Protein AF-A0A972C7S6-F1 (afdb_monomer_lite)

Radius of gyration: 16.65 Å; chains: 1; bounding box: 56×21×36 Å

Sequence (96 aa):
MLRVQRYVNDIRKIIEKTEIYCREMGIIGKYLKINIGANIRNYLDMIYDRRGFTREELVIIVREFSEYLDDSLIQEYSHNLDSITDVEESEYKEDS

Foldseek 3Di:
DVLLVVLLVVLVVLLVVLVVVCVVVVNDDPRSLQSSQVSNLVSLVVCVVVVNDDLVSSVVSCVVCVVSYDVVSVVVSVVVVVVVVVVVVPPPDDDD

Structure (mmCIF, N/CA/C/O backbone):
data_AF-A0A972C7S6-F1
#
_entry.id   AF-A0A972C7S6-F1
#
loop_
_atom_site.group_PDB
_atom_site.id
_atom_site.type_symbol
_atom_site.label_atom_id
_atom_site.label_alt_id
_atom_site.label_comp_id
_atom_site.label_asym_id
_atom_site.label_entity_id
_atom_site.label_seq_id
_atom_site.pdbx_PDB_ins_code
_atom_site.Cartn_x
_atom_site.Cartn_y
_atom_site.Cartn_z
_atom_site.occupancy
_atom_site.B_iso_or_equiv
_atom_site.auth_seq_id
_atom_site.auth_comp_id
_atom_site.auth_asym_id
_atom_site.auth_atom_id
_atom_site.pdbx_PDB_model_num
ATOM 1 N N . MET A 1 1 ? -2.667 -2.652 19.297 1.00 63.72 1 MET A N 1
ATOM 2 C CA . MET A 1 1 ? -1.247 -2.441 18.911 1.00 63.72 1 MET A CA 1
ATOM 3 C C . MET A 1 1 ? -0.634 -3.582 18.090 1.00 63.72 1 MET A C 1
ATOM 5 O O . MET A 1 1 ? -0.170 -3.298 16.996 1.00 63.72 1 MET A O 1
ATOM 9 N N . LEU A 1 2 ? -0.666 -4.856 18.519 1.00 82.44 2 LEU A N 1
ATOM 10 C CA . LEU A 1 2 ? -0.098 -5.984 17.734 1.00 82.44 2 LEU A CA 1
ATOM 11 C C . LEU A 1 2 ? -0.681 -6.129 16.312 1.00 82.44 2 LEU A C 1
ATOM 13 O O . LEU A 1 2 ? 0.019 -6.519 15.382 1.00 82.44 2 LEU A O 1
ATOM 17 N N . ARG A 1 3 ? -1.962 -5.787 16.138 1.00 85.50 3 ARG A N 1
ATOM 18 C CA . ARG A 1 3 ? -2.670 -5.818 14.852 1.00 85.50 3 ARG A CA 1
ATOM 19 C C . ARG A 1 3 ? -2.155 -4.770 13.857 1.00 85.50 3 ARG A C 1
ATOM 21 O O . ARG A 1 3 ? -1.820 -5.137 12.739 1.00 85.50 3 ARG A O 1
ATOM 28 N N . VAL A 1 4 ? -2.028 -3.509 14.275 1.00 87.62 4 VAL A N 1
ATOM 29 C CA . VAL A 1 4 ? -1.416 -2.434 13.467 1.00 87.62 4 VAL A CA 1
ATOM 30 C C . VAL A 1 4 ? -0.00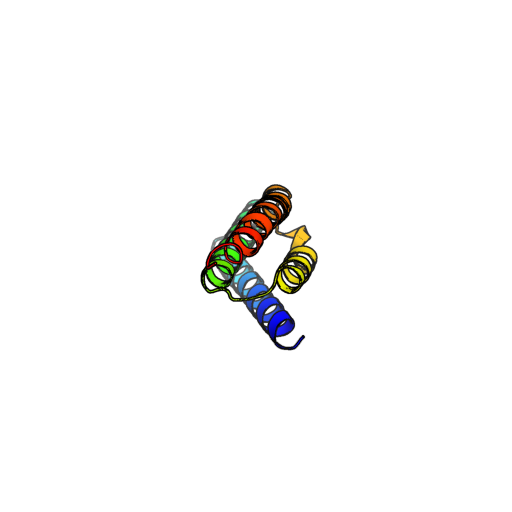9 -2.825 13.033 1.00 87.62 4 VAL A C 1
ATOM 32 O O . VAL A 1 4 ? 0.314 -2.742 11.854 1.00 87.62 4 VAL A O 1
ATOM 35 N N . GLN A 1 5 ? 0.799 -3.342 13.964 1.00 91.31 5 GLN A N 1
ATOM 36 C CA . GLN A 1 5 ? 2.155 -3.784 13.649 1.00 91.31 5 GLN A CA 1
ATOM 37 C C . GLN A 1 5 ? 2.174 -4.897 12.593 1.00 91.31 5 GLN A C 1
ATOM 39 O O . GLN A 1 5 ? 3.045 -4.904 11.727 1.00 91.31 5 GLN A O 1
ATOM 44 N N . ARG A 1 6 ? 1.207 -5.825 12.631 1.00 92.00 6 ARG A N 1
ATOM 45 C CA . ARG A 1 6 ? 1.048 -6.847 11.589 1.00 92.00 6 ARG A CA 1
ATOM 46 C C . ARG A 1 6 ? 0.782 -6.209 10.224 1.00 92.00 6 ARG A C 1
ATOM 48 O O . ARG A 1 6 ? 1.487 -6.544 9.282 1.00 92.00 6 ARG A O 1
ATOM 55 N N . TYR A 1 7 ? -0.148 -5.257 10.130 1.00 92.06 7 TYR A N 1
ATOM 56 C CA . TYR A 1 7 ? -0.438 -4.565 8.867 1.00 92.06 7 TYR A CA 1
ATOM 57 C C . TYR A 1 7 ? 0.757 -3.773 8.337 1.00 92.06 7 TYR A C 1
ATOM 59 O O . TYR A 1 7 ? 1.070 -3.868 7.154 1.00 92.06 7 TYR A O 1
ATOM 67 N N . VAL A 1 8 ? 1.478 -3.077 9.216 1.00 93.00 8 VAL A N 1
ATOM 68 C CA . VAL A 1 8 ? 2.733 -2.392 8.871 1.00 93.00 8 VAL A CA 1
ATOM 69 C C . VAL A 1 8 ? 3.756 -3.382 8.308 1.00 93.00 8 VAL A C 1
ATOM 71 O O . VAL A 1 8 ? 4.369 -3.125 7.275 1.00 93.00 8 VAL A O 1
ATOM 74 N N . ASN A 1 9 ? 3.920 -4.544 8.942 1.00 95.38 9 ASN A N 1
ATOM 75 C CA . ASN A 1 9 ? 4.853 -5.565 8.469 1.00 95.38 9 ASN A CA 1
ATOM 76 C C . ASN A 1 9 ? 4.433 -6.165 7.117 1.00 95.38 9 ASN A C 1
ATOM 78 O O . ASN A 1 9 ? 5.291 -6.437 6.279 1.00 95.38 9 ASN A O 1
ATOM 82 N N . ASP A 1 10 ? 3.136 -6.372 6.893 1.00 95.44 10 ASP A N 1
ATOM 83 C CA . ASP A 1 10 ? 2.626 -6.888 5.620 1.00 95.44 10 ASP A CA 1
ATOM 84 C C . ASP A 1 10 ? 2.842 -5.881 4.484 1.00 95.44 10 ASP A C 1
ATOM 86 O O . ASP A 1 10 ? 3.305 -6.261 3.409 1.00 95.44 10 ASP A O 1
ATOM 90 N N . ILE A 1 11 ? 2.613 -4.591 4.743 1.00 95.56 11 ILE A N 1
ATOM 91 C CA . ILE A 1 11 ? 2.879 -3.517 3.781 1.00 95.56 11 ILE A CA 1
ATOM 92 C C . ILE A 1 11 ? 4.375 -3.418 3.461 1.00 95.56 11 ILE A C 1
ATOM 94 O O . ILE A 1 11 ? 4.740 -3.338 2.291 1.00 95.56 11 ILE A O 1
ATOM 98 N N . ARG A 1 12 ? 5.264 -3.525 4.457 1.00 96.62 12 ARG A N 1
ATOM 99 C CA . ARG A 1 12 ? 6.719 -3.562 4.208 1.00 96.62 12 ARG A CA 1
ATOM 100 C C . ARG A 1 12 ? 7.121 -4.720 3.293 1.00 96.62 12 ARG A C 1
ATOM 102 O O . ARG A 1 12 ? 7.884 -4.518 2.355 1.00 96.62 12 ARG A O 1
ATOM 109 N N . LYS A 1 13 ? 6.538 -5.909 3.481 1.00 97.69 13 LYS A N 1
ATOM 110 C CA . LYS A 1 13 ? 6.758 -7.049 2.571 1.00 97.69 13 LYS A CA 1
ATOM 111 C C . LYS A 1 13 ? 6.226 -6.792 1.162 1.00 97.69 13 LYS A C 1
ATOM 113 O O . LYS A 1 13 ? 6.810 -7.284 0.199 1.00 97.69 13 LYS A O 1
ATOM 118 N N . ILE A 1 14 ? 5.110 -6.074 1.024 1.00 96.50 14 ILE A N 1
ATOM 119 C CA . ILE A 1 14 ? 4.580 -5.660 -0.283 1.00 96.50 14 ILE A CA 1
ATOM 120 C C . ILE A 1 14 ? 5.578 -4.733 -0.981 1.00 96.50 14 ILE A C 1
ATOM 122 O O . ILE A 1 14 ? 5.867 -4.951 -2.159 1.00 96.50 14 ILE A O 1
ATOM 126 N N . ILE A 1 15 ? 6.139 -3.759 -0.260 1.00 95.69 15 ILE A N 1
ATOM 127 C CA . ILE A 1 15 ? 7.166 -2.846 -0.779 1.00 95.69 15 ILE A CA 1
ATOM 128 C C . ILE A 1 15 ? 8.379 -3.650 -1.256 1.00 95.69 15 ILE A C 1
ATOM 130 O O . ILE A 1 15 ? 8.698 -3.603 -2.441 1.00 95.69 15 ILE A O 1
ATOM 134 N N . GLU A 1 16 ? 8.974 -4.471 -0.386 1.00 97.00 16 GLU A N 1
ATOM 135 C CA . GLU A 1 16 ? 10.158 -5.283 -0.711 1.00 97.00 16 GLU A CA 1
ATOM 136 C C . GLU A 1 16 ? 9.940 -6.159 -1.954 1.00 97.00 16 GLU A C 1
ATOM 138 O O . GLU A 1 16 ? 10.763 -6.182 -2.872 1.00 97.00 16 GLU A O 1
ATOM 143 N N . LYS A 1 17 ? 8.802 -6.862 -2.028 1.00 96.75 17 LYS A N 1
ATOM 144 C CA . LYS A 1 17 ? 8.471 -7.702 -3.189 1.00 96.75 17 LYS A CA 1
ATOM 145 C C . LYS A 1 17 ? 8.294 -6.882 -4.462 1.00 96.75 17 LYS A C 1
ATOM 147 O O . LYS A 1 17 ? 8.742 -7.309 -5.525 1.00 96.75 17 LYS A O 1
ATOM 152 N N . THR A 1 18 ? 7.645 -5.724 -4.359 1.00 94.88 18 THR A N 1
ATOM 153 C CA . THR A 1 18 ? 7.419 -4.837 -5.504 1.00 94.88 18 THR A CA 1
ATOM 154 C C . THR A 1 18 ? 8.742 -4.278 -6.018 1.00 94.88 18 THR A C 1
ATOM 156 O O . THR A 1 18 ? 8.953 -4.252 -7.228 1.00 94.88 18 TH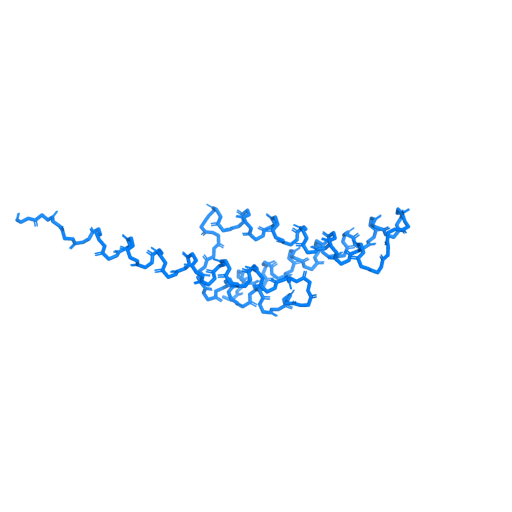R A O 1
ATOM 159 N N . GLU A 1 19 ? 9.658 -3.894 -5.127 1.00 94.50 19 GLU A N 1
ATOM 160 C CA . GLU A 1 19 ? 10.994 -3.419 -5.490 1.00 94.50 19 GLU A CA 1
ATOM 161 C C . GLU A 1 19 ? 11.821 -4.483 -6.209 1.00 94.50 19 GLU A C 1
ATOM 163 O O . GLU A 1 19 ? 12.431 -4.179 -7.235 1.00 94.50 19 GLU A O 1
ATOM 168 N N . ILE A 1 20 ? 11.830 -5.722 -5.704 1.00 95.25 20 ILE A N 1
ATOM 169 C CA . ILE A 1 20 ? 12.544 -6.840 -6.337 1.00 95.25 20 ILE A CA 1
ATOM 170 C C . ILE A 1 20 ? 11.995 -7.078 -7.746 1.00 95.25 20 ILE A C 1
ATOM 172 O O . ILE A 1 20 ? 12.751 -7.040 -8.715 1.00 95.25 20 ILE A O 1
ATOM 176 N N . TYR A 1 21 ? 10.676 -7.238 -7.869 1.00 94.00 21 TYR A N 1
ATOM 177 C CA . TYR A 1 21 ? 10.030 -7.526 -9.148 1.00 94.00 21 TYR A CA 1
ATOM 178 C C . TYR A 1 21 ? 10.225 -6.397 -10.170 1.00 94.00 21 TYR A C 1
ATOM 180 O O . TYR A 1 21 ? 10.609 -6.631 -11.314 1.00 94.00 21 TYR A O 1
ATOM 188 N N . CYS A 1 22 ? 10.025 -5.145 -9.754 1.00 91.38 22 CYS A N 1
ATOM 189 C CA . CYS A 1 22 ? 10.225 -3.991 -10.626 1.00 91.38 22 CYS A CA 1
ATOM 190 C C . CYS A 1 22 ? 11.683 -3.869 -11.075 1.00 91.38 22 CYS A C 1
ATOM 192 O O . CYS A 1 22 ? 11.934 -3.575 -12.242 1.00 91.38 22 CYS A O 1
ATOM 194 N N . ARG A 1 23 ? 12.649 -4.136 -10.185 1.00 91.56 23 ARG A N 1
ATOM 195 C CA . ARG A 1 23 ? 14.075 -4.135 -10.532 1.00 91.56 23 ARG A CA 1
ATOM 196 C C . ARG A 1 23 ? 14.396 -5.192 -11.585 1.00 91.56 23 ARG A C 1
ATOM 198 O O . ARG A 1 23 ? 15.099 -4.874 -12.539 1.00 91.56 23 ARG A O 1
ATOM 205 N N . GLU A 1 24 ? 13.868 -6.406 -11.441 1.00 93.81 24 GLU A N 1
ATOM 206 C CA . GLU A 1 24 ? 14.022 -7.480 -12.436 1.00 93.81 24 GLU A CA 1
ATOM 207 C C . GLU A 1 24 ? 13.440 -7.090 -13.803 1.00 93.81 24 GLU A C 1
ATOM 209 O O . GLU A 1 24 ? 13.986 -7.459 -14.840 1.00 93.81 24 GLU A O 1
ATOM 214 N N . MET A 1 25 ? 12.382 -6.276 -13.814 1.00 91.81 25 MET A N 1
ATOM 215 C CA . MET A 1 25 ? 11.767 -5.733 -15.030 1.00 91.81 25 MET A CA 1
ATOM 216 C C . MET A 1 25 ? 12.404 -4.431 -15.548 1.00 91.81 25 MET A C 1
ATOM 218 O O . MET A 1 25 ? 11.952 -3.891 -16.558 1.00 91.81 25 MET A O 1
ATOM 222 N N . GLY A 1 26 ? 13.418 -3.884 -14.871 1.00 91.62 26 GLY A N 1
ATOM 223 C CA . GLY A 1 26 ? 14.015 -2.590 -15.224 1.00 91.62 26 GLY A CA 1
ATOM 224 C C . GLY A 1 26 ? 13.117 -1.370 -14.953 1.00 91.62 26 GLY A C 1
ATOM 225 O O . GLY A 1 26 ? 13.364 -0.287 -15.482 1.00 91.62 26 GLY A O 1
ATOM 226 N N . ILE A 1 27 ? 12.079 -1.517 -14.128 1.00 92.19 27 ILE A N 1
ATOM 227 C CA . ILE A 1 27 ? 11.172 -0.444 -13.706 1.00 92.19 27 ILE A CA 1
ATOM 228 C C . ILE A 1 27 ? 11.803 0.316 -12.530 1.00 92.19 27 ILE A C 1
ATOM 230 O O . ILE A 1 27 ? 12.064 -0.256 -11.474 1.00 92.19 27 ILE A O 1
ATOM 234 N N . ILE A 1 28 ? 12.017 1.627 -12.692 1.00 89.31 28 ILE A N 1
ATOM 235 C CA . ILE A 1 28 ? 12.704 2.475 -11.702 1.00 89.31 28 ILE A CA 1
ATOM 236 C C . ILE A 1 28 ? 11.993 3.816 -11.456 1.00 89.31 28 ILE A C 1
ATOM 238 O O . ILE A 1 28 ? 11.090 4.223 -12.195 1.00 89.31 28 ILE A O 1
ATOM 242 N N . GLY A 1 29 ? 12.431 4.530 -10.413 1.00 87.44 29 GLY A N 1
ATOM 243 C CA . GLY A 1 29 ? 12.038 5.912 -10.130 1.00 87.44 29 GLY A CA 1
ATOM 244 C C . GLY A 1 29 ? 10.524 6.085 -9.988 1.00 87.44 29 GLY A C 1
ATOM 245 O O . GLY A 1 29 ? 9.882 5.392 -9.201 1.00 87.44 29 GLY A O 1
ATOM 246 N N . LYS A 1 30 ? 9.938 6.998 -10.775 1.00 89.19 30 LYS A N 1
ATOM 247 C CA . LYS A 1 30 ? 8.500 7.313 -10.698 1.00 89.19 30 LYS A CA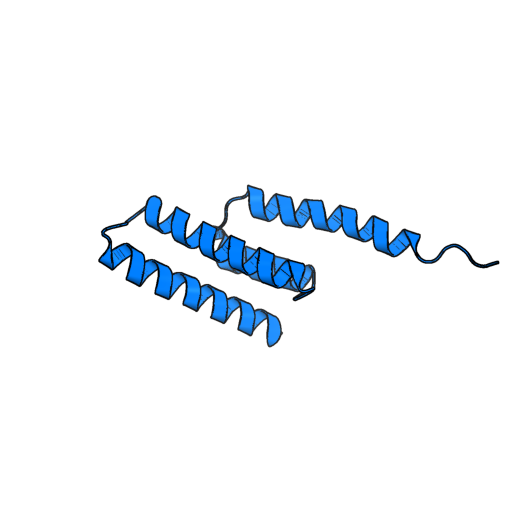 1
ATOM 248 C C . LYS A 1 30 ? 7.597 6.094 -10.920 1.00 89.19 30 LYS A C 1
ATOM 250 O O . LYS A 1 30 ? 6.558 5.989 -10.282 1.00 89.19 30 LYS A O 1
ATOM 255 N N . TYR A 1 31 ? 7.993 5.169 -11.797 1.00 89.56 31 TYR A N 1
ATOM 256 C CA . TYR A 1 31 ? 7.179 3.995 -12.113 1.00 89.56 31 TYR A CA 1
ATOM 257 C C . TYR A 1 31 ? 7.229 2.957 -10.995 1.00 89.56 31 TYR A C 1
ATOM 259 O O . TYR A 1 31 ? 6.207 2.349 -10.691 1.00 89.56 31 TYR A O 1
ATOM 267 N N . LEU A 1 32 ? 8.380 2.809 -10.333 1.00 90.69 32 LEU A N 1
ATOM 268 C CA . LEU A 1 32 ? 8.486 1.997 -9.123 1.00 90.69 32 LEU A CA 1
ATOM 269 C C . LEU A 1 32 ? 7.568 2.552 -8.024 1.00 90.69 32 LEU A C 1
ATOM 271 O O . LEU A 1 32 ? 6.778 1.807 -7.452 1.00 90.69 32 LEU A O 1
ATOM 275 N N . LYS A 1 33 ? 7.600 3.874 -7.802 1.00 89.06 33 LYS A N 1
ATOM 276 C CA . LYS A 1 33 ? 6.738 4.543 -6.817 1.00 89.06 33 LYS A CA 1
ATOM 277 C C . LYS A 1 33 ? 5.245 4.323 -7.097 1.00 89.06 33 LYS A C 1
ATOM 279 O O . LYS A 1 33 ? 4.504 4.010 -6.173 1.00 89.06 33 LYS A O 1
ATOM 284 N N . ILE A 1 34 ? 4.820 4.425 -8.361 1.00 89.81 34 ILE A N 1
ATOM 285 C CA . ILE A 1 34 ? 3.430 4.153 -8.775 1.00 89.81 34 ILE A CA 1
ATOM 286 C C . ILE A 1 34 ? 3.025 2.707 -8.456 1.00 89.81 34 ILE A C 1
ATOM 288 O O . ILE A 1 34 ? 1.948 2.482 -7.912 1.00 89.81 34 ILE A O 1
ATOM 292 N N . ASN A 1 35 ? 3.884 1.730 -8.765 1.00 92.19 35 ASN A N 1
ATOM 293 C CA . ASN A 1 35 ? 3.584 0.318 -8.510 1.00 92.19 35 ASN A CA 1
ATOM 294 C C . ASN A 1 35 ? 3.490 0.012 -7.011 1.00 92.19 35 ASN A C 1
ATOM 296 O O . ASN A 1 35 ? 2.575 -0.692 -6.587 1.00 92.19 35 ASN A O 1
ATOM 300 N N . ILE A 1 36 ? 4.403 0.567 -6.206 1.00 93.12 36 ILE A N 1
ATOM 301 C CA . ILE A 1 36 ? 4.349 0.427 -4.748 1.00 93.12 36 ILE A CA 1
ATOM 302 C C . ILE A 1 36 ? 3.043 1.026 -4.215 1.00 93.12 36 ILE A C 1
ATOM 304 O O . ILE A 1 36 ? 2.298 0.327 -3.532 1.00 93.12 36 ILE A O 1
ATOM 308 N N . GLY A 1 37 ? 2.726 2.274 -4.575 1.00 91.88 37 GLY A N 1
ATOM 309 C CA . GLY A 1 37 ? 1.502 2.947 -4.129 1.00 91.88 37 GLY A CA 1
ATOM 310 C C . GLY A 1 37 ? 0.233 2.161 -4.477 1.00 91.88 37 GLY A C 1
ATOM 311 O O . GLY A 1 37 ? -0.611 1.942 -3.611 1.00 91.88 37 GLY A O 1
ATOM 312 N N . ALA A 1 38 ? 0.135 1.645 -5.708 1.00 91.56 38 ALA A N 1
ATOM 313 C CA . ALA A 1 38 ? -1.000 0.832 -6.146 1.00 91.56 38 ALA A CA 1
ATOM 314 C C . ALA A 1 38 ? -1.156 -0.463 -5.328 1.00 91.56 38 ALA A C 1
ATOM 316 O O . ALA A 1 38 ? -2.261 -0.806 -4.911 1.00 91.56 38 ALA A O 1
ATOM 317 N N . ASN A 1 39 ? -0.057 -1.171 -5.049 1.00 93.94 39 ASN A N 1
ATOM 318 C CA . ASN A 1 39 ? -0.110 -2.402 -4.260 1.00 93.94 39 ASN A CA 1
ATOM 319 C C . ASN A 1 39 ? -0.474 -2.146 -2.792 1.00 93.94 39 ASN A C 1
ATOM 321 O O . ASN A 1 39 ? -1.196 -2.948 -2.198 1.00 93.94 39 ASN A O 1
ATOM 325 N N . ILE A 1 40 ? -0.008 -1.036 -2.210 1.00 93.06 40 ILE A N 1
ATOM 326 C CA . ILE A 1 40 ? -0.402 -0.644 -0.853 1.00 93.06 40 ILE A CA 1
ATOM 327 C C . ILE A 1 40 ? -1.891 -0.285 -0.823 1.00 93.06 40 ILE A C 1
ATOM 329 O O . ILE A 1 40 ? -2.592 -0.790 0.049 1.00 93.06 40 ILE A O 1
ATOM 333 N N . ARG A 1 41 ? -2.394 0.504 -1.787 1.00 90.06 41 ARG A N 1
ATOM 334 C CA . ARG A 1 41 ? -3.825 0.857 -1.883 1.00 90.06 41 ARG A CA 1
ATOM 335 C C . ARG A 1 41 ? -4.706 -0.388 -1.951 1.00 90.06 41 ARG A C 1
ATOM 337 O O . ARG A 1 41 ? -5.560 -0.565 -1.095 1.00 90.06 41 ARG A O 1
ATOM 344 N N . ASN A 1 42 ? -4.391 -1.318 -2.854 1.00 91.19 42 ASN A N 1
ATOM 345 C CA . ASN A 1 42 ? -5.121 -2.584 -2.978 1.00 91.19 42 ASN A CA 1
ATOM 346 C C . ASN A 1 42 ? -5.141 -3.390 -1.669 1.00 91.19 42 ASN A C 1
ATOM 348 O O . ASN A 1 42 ? -6.130 -4.050 -1.348 1.00 91.19 42 ASN A O 1
ATOM 352 N N . TYR A 1 43 ? -4.039 -3.369 -0.913 1.00 92.12 43 TYR A N 1
ATOM 353 C CA . TYR A 1 43 ? -3.996 -4.026 0.386 1.00 92.12 43 TYR A CA 1
ATOM 354 C C . TYR A 1 43 ? -4.908 -3.328 1.393 1.00 92.12 43 TYR A C 1
ATOM 356 O O . TYR A 1 43 ? -5.705 -4.008 2.036 1.00 92.12 43 TYR A O 1
ATOM 364 N N . LEU A 1 44 ? -4.810 -1.999 1.501 1.00 88.06 44 LEU A N 1
ATOM 365 C CA . LEU A 1 44 ? -5.635 -1.183 2.392 1.00 88.06 44 LEU A CA 1
ATOM 366 C C . LEU A 1 44 ? -7.129 -1.358 2.099 1.00 88.06 44 LEU A C 1
ATOM 368 O O . LEU A 1 44 ? -7.884 -1.596 3.037 1.00 88.06 44 LEU A O 1
ATOM 372 N N . ASP A 1 45 ? -7.534 -1.364 0.830 1.00 85.81 45 ASP A N 1
ATOM 373 C CA . ASP A 1 45 ? -8.919 -1.623 0.419 1.00 85.81 45 ASP A CA 1
ATOM 374 C C . ASP A 1 45 ? -9.375 -3.023 0.859 1.00 85.81 45 ASP A C 1
ATOM 376 O O . ASP A 1 45 ? -10.396 -3.178 1.526 1.00 85.81 45 ASP A O 1
ATOM 380 N N . MET A 1 46 ? -8.557 -4.055 0.613 1.00 88.06 46 MET A N 1
ATOM 381 C CA . MET A 1 46 ? -8.877 -5.428 1.021 1.00 88.06 46 MET A CA 1
ATOM 382 C C . MET A 1 46 ? -9.058 -5.564 2.539 1.00 88.06 46 MET A C 1
ATOM 384 O O . MET A 1 46 ? -9.928 -6.312 3.000 1.00 88.06 46 MET A O 1
ATOM 388 N N . ILE A 1 47 ? -8.204 -4.918 3.340 1.00 85.44 47 ILE A N 1
ATOM 389 C CA . ILE A 1 47 ? -8.350 -4.967 4.797 1.00 85.44 47 ILE A CA 1
ATOM 390 C C . ILE A 1 47 ? -9.478 -4.046 5.289 1.00 85.44 47 ILE A C 1
ATOM 392 O O . ILE A 1 47 ? -10.100 -4.390 6.294 1.00 85.44 47 ILE A O 1
ATOM 396 N N . TYR A 1 48 ? -9.796 -2.954 4.589 1.00 79.50 48 TYR A N 1
ATOM 397 C CA . TYR A 1 48 ? -10.926 -2.072 4.900 1.00 79.50 48 TYR A CA 1
ATOM 398 C C . TYR A 1 48 ? -12.258 -2.815 4.739 1.00 79.50 48 TYR A C 1
ATOM 400 O O . TYR A 1 48 ? -13.018 -2.933 5.703 1.00 79.50 48 TYR A O 1
ATOM 408 N N . ASP A 1 49 ? -12.469 -3.444 3.580 1.00 80.12 49 ASP A N 1
ATOM 409 C CA . ASP A 1 49 ? -13.686 -4.196 3.239 1.00 80.12 49 ASP A CA 1
ATOM 410 C C . ASP A 1 49 ? -13.993 -5.323 4.232 1.00 80.12 49 ASP A C 1
ATOM 412 O O . ASP A 1 49 ? -15.145 -5.659 4.509 1.00 80.12 49 ASP A O 1
ATOM 416 N N . ARG A 1 50 ? -12.953 -5.912 4.826 1.00 82.00 50 ARG A N 1
ATOM 417 C CA . ARG A 1 50 ? -13.082 -7.000 5.808 1.00 82.00 50 ARG A CA 1
ATOM 418 C C . ARG A 1 50 ? -13.380 -6.510 7.228 1.00 82.00 50 ARG A C 1
ATOM 420 O O . ARG A 1 50 ? -13.264 -7.305 8.163 1.00 82.00 50 ARG A O 1
ATOM 427 N N . ARG A 1 51 ? -13.692 -5.218 7.417 1.00 72.69 51 ARG A N 1
ATOM 428 C CA . ARG A 1 51 ? -13.737 -4.541 8.733 1.00 72.69 51 ARG A CA 1
ATOM 429 C C . ARG A 1 51 ? -12.463 -4.834 9.534 1.00 72.69 51 ARG A C 1
ATOM 431 O O . ARG A 1 51 ? -12.457 -5.159 10.726 1.00 72.69 51 ARG A O 1
ATOM 438 N N . GLY A 1 52 ? -11.348 -4.810 8.810 1.00 68.00 52 GLY A N 1
ATOM 439 C CA . GLY A 1 52 ? -10.062 -5.323 9.235 1.00 68.00 52 GLY A CA 1
ATOM 440 C C . GLY A 1 52 ? -9.291 -4.393 10.160 1.00 68.00 52 GLY A C 1
ATOM 441 O O . GLY A 1 52 ? -8.200 -4.791 10.556 1.00 68.00 52 GLY A O 1
ATOM 442 N N . PHE A 1 53 ? -9.805 -3.231 10.555 1.00 76.38 53 PHE A N 1
ATOM 443 C CA . PHE A 1 53 ? -9.156 -2.316 11.502 1.00 76.38 53 PHE A CA 1
ATOM 444 C C . PHE A 1 53 ? -10.096 -1.159 11.881 1.00 76.38 53 PHE A C 1
ATOM 446 O O . PHE A 1 53 ? -11.099 -0.933 11.205 1.00 76.38 53 PHE A O 1
ATOM 453 N N . THR A 1 54 ? -9.776 -0.428 12.953 1.00 79.81 54 THR A N 1
ATOM 454 C CA . THR A 1 54 ? -10.482 0.815 13.332 1.00 79.81 54 THR A CA 1
ATOM 455 C C . THR A 1 54 ? -9.956 2.036 12.565 1.00 79.81 54 THR A C 1
ATOM 457 O O . THR A 1 54 ? -8.868 2.005 11.988 1.00 79.81 54 THR A O 1
ATOM 460 N N . ARG A 1 55 ? -10.693 3.156 12.611 1.00 73.69 55 ARG A N 1
ATOM 461 C CA . ARG A 1 55 ? -10.264 4.458 12.059 1.00 73.69 55 ARG A CA 1
ATOM 462 C C . ARG A 1 55 ? -8.851 4.843 12.494 1.00 73.69 55 ARG A C 1
ATOM 464 O O . ARG A 1 55 ? -8.030 5.236 11.671 1.00 73.69 55 ARG A O 1
ATOM 471 N N . GLU A 1 56 ? -8.564 4.735 13.786 1.00 80.19 56 GLU A N 1
ATOM 472 C CA . GLU A 1 56 ? -7.266 5.132 14.338 1.00 80.19 56 GLU A CA 1
ATOM 473 C C . GLU A 1 56 ? -6.150 4.223 13.829 1.00 80.19 56 GLU A C 1
ATOM 475 O O . GLU A 1 56 ? -5.072 4.702 13.481 1.00 80.19 56 GLU A O 1
ATOM 480 N N . GLU A 1 57 ? -6.421 2.920 13.730 1.00 85.19 57 GLU A N 1
ATOM 481 C CA . GLU A 1 57 ? -5.481 1.956 13.167 1.00 85.19 57 GLU A CA 1
ATOM 482 C C . GLU A 1 57 ? -5.161 2.287 11.701 1.00 85.19 57 GLU A C 1
ATOM 484 O O . GLU A 1 57 ? -3.987 2.287 11.331 1.00 85.19 57 GLU A O 1
ATOM 489 N N . LEU A 1 58 ? -6.164 2.650 10.892 1.00 82.75 58 LEU A N 1
ATOM 490 C CA . LEU A 1 58 ? -5.954 3.079 9.507 1.00 82.75 58 LEU A CA 1
ATOM 491 C C . LEU A 1 58 ? -5.097 4.339 9.418 1.00 82.75 58 LEU A C 1
ATOM 493 O O . LEU A 1 58 ? -4.146 4.381 8.645 1.00 82.75 58 LEU A O 1
ATOM 497 N N . VAL A 1 59 ? -5.413 5.359 10.218 1.00 81.88 59 VAL A N 1
ATOM 498 C CA . VAL A 1 59 ? -4.672 6.627 10.219 1.00 81.88 59 VAL A CA 1
ATOM 499 C C . VAL A 1 59 ? -3.204 6.397 10.575 1.00 81.88 59 VAL A C 1
ATOM 501 O O . VAL A 1 59 ? -2.325 6.986 9.947 1.00 81.88 59 VAL A O 1
ATOM 504 N N . ILE A 1 60 ? -2.923 5.524 11.547 1.00 86.81 60 ILE A N 1
ATOM 505 C CA . ILE A 1 60 ? -1.549 5.154 11.909 1.00 86.81 60 ILE A CA 1
ATOM 506 C C . ILE A 1 60 ? -0.844 4.491 10.719 1.00 86.81 60 ILE A C 1
ATOM 508 O O . ILE A 1 60 ? 0.274 4.879 10.385 1.00 86.81 60 ILE A O 1
ATOM 512 N N . ILE A 1 61 ? -1.501 3.531 10.061 1.00 87.81 61 ILE A N 1
ATOM 513 C CA . ILE A 1 61 ? -0.936 2.807 8.914 1.00 87.81 61 ILE A CA 1
ATOM 514 C C . ILE A 1 61 ? -0.668 3.759 7.741 1.00 87.81 61 ILE A C 1
ATOM 516 O O . ILE A 1 61 ? 0.421 3.749 7.180 1.00 87.81 61 ILE A O 1
ATOM 520 N N . VAL A 1 62 ? -1.629 4.608 7.380 1.00 84.38 62 VAL A N 1
ATOM 521 C CA . VAL A 1 62 ? -1.498 5.540 6.251 1.00 84.38 62 VAL A CA 1
ATOM 522 C C . VAL A 1 62 ? -0.382 6.557 6.495 1.00 84.38 62 VAL A C 1
ATOM 524 O O . VAL A 1 62 ? 0.405 6.829 5.591 1.00 84.38 62 VAL A O 1
ATOM 527 N N . ARG A 1 63 ? -0.260 7.089 7.720 1.00 84.62 63 ARG A N 1
ATOM 528 C CA . ARG A 1 63 ? 0.818 8.029 8.070 1.00 84.62 63 ARG A CA 1
ATOM 529 C C . ARG A 1 63 ? 2.204 7.404 7.923 1.00 84.62 63 ARG A C 1
ATOM 531 O O . ARG A 1 63 ? 3.089 8.058 7.374 1.00 84.62 63 ARG A O 1
ATOM 538 N N . GLU A 1 64 ? 2.368 6.155 8.357 1.00 89.56 64 GLU A N 1
ATOM 539 C CA . GLU A 1 64 ? 3.631 5.406 8.253 1.00 89.56 64 GLU A CA 1
ATOM 540 C C . GLU A 1 64 ? 4.116 5.279 6.799 1.00 89.56 64 GLU A C 1
ATOM 542 O O . GLU A 1 64 ? 5.315 5.325 6.547 1.00 89.56 64 GLU A O 1
ATOM 547 N N . PHE A 1 65 ? 3.198 5.167 5.832 1.00 89.25 65 PHE A N 1
ATOM 548 C CA . PHE A 1 65 ? 3.528 4.942 4.416 1.00 89.25 65 PHE A CA 1
ATOM 549 C C . PHE A 1 65 ? 3.198 6.126 3.501 1.00 89.25 65 PHE A C 1
ATOM 551 O O . PHE A 1 65 ? 3.125 5.968 2.282 1.00 89.25 65 PHE A O 1
ATOM 558 N N . SER A 1 66 ? 3.029 7.320 4.070 1.00 85.38 66 SER A N 1
ATOM 559 C CA . SER A 1 66 ? 2.631 8.531 3.336 1.00 85.38 66 SER A CA 1
ATOM 560 C C . SER A 1 66 ? 3.571 8.903 2.184 1.00 85.38 66 SER A C 1
ATOM 562 O O . SER A 1 66 ? 3.137 9.508 1.214 1.00 85.38 66 SER A O 1
ATOM 564 N N . GLU A 1 67 ? 4.842 8.491 2.217 1.00 86.69 67 GLU A N 1
ATOM 565 C CA . GLU A 1 67 ? 5.771 8.739 1.110 1.00 86.69 67 GLU A CA 1
ATOM 566 C C . GLU A 1 67 ? 5.403 7.995 -0.188 1.00 86.69 67 GLU A C 1
ATOM 568 O O . GLU A 1 67 ? 5.773 8.451 -1.276 1.00 86.69 67 GLU A O 1
ATOM 573 N N . TYR A 1 68 ? 4.667 6.881 -0.088 1.00 85.94 68 TYR A N 1
ATOM 574 C CA . TYR A 1 68 ? 4.221 6.049 -1.214 1.00 85.94 68 TYR A CA 1
ATOM 575 C C . TYR A 1 68 ? 2.765 6.293 -1.607 1.00 85.94 68 TYR A C 1
ATOM 577 O O . TYR A 1 68 ? 2.351 5.863 -2.684 1.00 85.94 68 TYR A O 1
ATOM 585 N N . LEU A 1 69 ? 2.003 6.953 -0.737 1.00 81.75 69 LEU A N 1
ATOM 586 C CA . LEU A 1 69 ? 0.581 7.207 -0.909 1.00 81.75 69 LEU A CA 1
ATOM 587 C C . LEU A 1 69 ? 0.369 8.646 -1.375 1.00 81.75 69 LEU A C 1
ATOM 589 O O . LEU A 1 69 ? 1.099 9.561 -1.009 1.00 81.75 69 LEU A O 1
ATOM 593 N N . ASP A 1 70 ? -0.621 8.836 -2.227 1.00 73.88 70 ASP A N 1
ATOM 594 C CA . ASP A 1 70 ? -1.045 10.135 -2.714 1.00 73.88 70 ASP A CA 1
ATOM 595 C C . ASP A 1 70 ? -2.067 10.777 -1.765 1.00 73.88 70 ASP A C 1
ATOM 597 O O . ASP A 1 70 ? -2.858 10.092 -1.115 1.00 73.88 70 ASP A O 1
ATOM 601 N N . ASP A 1 71 ? -2.080 12.113 -1.708 1.00 67.44 71 ASP A N 1
ATOM 602 C CA . ASP A 1 71 ? -2.975 12.885 -0.828 1.00 67.44 71 ASP A CA 1
ATOM 603 C C . ASP A 1 71 ? -4.462 12.552 -1.053 1.00 67.44 71 ASP A C 1
ATOM 605 O O . ASP A 1 71 ? -5.275 12.686 -0.138 1.00 67.44 71 ASP A O 1
ATOM 609 N N . SER A 1 72 ? -4.809 12.062 -2.252 1.00 70.50 72 SER A N 1
ATOM 610 C CA . SER A 1 72 ? -6.157 11.603 -2.608 1.00 70.50 72 SER A CA 1
ATOM 611 C C . SER A 1 72 ? -6.653 10.481 -1.693 1.00 70.50 72 SER A C 1
ATOM 613 O O . SER A 1 72 ? -7.816 10.459 -1.313 1.00 70.50 72 SER A O 1
ATOM 615 N N . LEU A 1 73 ? -5.757 9.583 -1.291 1.00 66.06 73 LEU A N 1
ATOM 616 C CA . LEU A 1 73 ? -6.044 8.378 -0.523 1.00 66.06 73 LEU A CA 1
ATOM 617 C C . LEU A 1 73 ? -6.218 8.720 0.962 1.00 66.06 73 LEU A C 1
ATOM 619 O O . LEU A 1 73 ? -7.124 8.226 1.629 1.00 66.06 73 LEU A O 1
ATOM 623 N N . ILE A 1 74 ? -5.405 9.658 1.459 1.00 64.06 74 ILE A N 1
ATOM 624 C CA . ILE A 1 74 ? -5.570 10.248 2.794 1.00 64.06 74 ILE A CA 1
ATOM 625 C C . ILE A 1 74 ? -6.931 10.950 2.891 1.00 64.06 74 ILE A C 1
ATOM 627 O O . ILE A 1 74 ? -7.637 10.785 3.889 1.00 64.06 74 ILE A O 1
ATOM 631 N N . GLN A 1 75 ? -7.309 11.712 1.860 1.00 67.12 75 GLN A N 1
ATOM 632 C CA . GLN A 1 75 ? -8.597 12.404 1.798 1.00 67.12 75 GLN A CA 1
ATOM 633 C C . GLN A 1 75 ? -9.773 11.439 1.668 1.00 67.12 75 GLN A C 1
ATOM 635 O O . GLN A 1 75 ? -10.735 11.595 2.404 1.00 67.12 75 GLN A O 1
ATOM 640 N N . GLU A 1 76 ? -9.699 10.434 0.797 1.00 68.25 76 GLU A N 1
ATOM 641 C CA . GLU A 1 76 ? -10.769 9.458 0.562 1.00 68.25 76 GLU A CA 1
ATOM 642 C C . GLU A 1 76 ? -11.133 8.697 1.836 1.00 68.25 76 GLU A C 1
ATOM 644 O O . GLU A 1 76 ? -12.304 8.642 2.213 1.00 68.25 76 GLU A O 1
ATOM 649 N N . TYR A 1 77 ? -10.137 8.192 2.567 1.00 64.56 77 TYR A N 1
ATOM 650 C CA . TYR A 1 77 ? -10.419 7.565 3.850 1.00 64.56 77 TYR A CA 1
ATOM 651 C C . TYR A 1 77 ? -10.907 8.584 4.877 1.00 64.56 77 TYR A C 1
ATOM 653 O O . TYR A 1 77 ? -11.851 8.284 5.598 1.00 64.56 77 TYR A O 1
ATOM 661 N N . SER A 1 78 ? -10.349 9.800 4.920 1.00 62.16 78 SER A N 1
ATOM 662 C CA . SER A 1 78 ? -10.835 10.842 5.839 1.00 62.16 78 SER A CA 1
ATOM 663 C C . SER A 1 78 ? -12.303 11.216 5.583 1.00 62.16 78 SER A C 1
ATOM 665 O O . SER A 1 78 ? -13.047 11.375 6.543 1.00 62.16 78 SER A O 1
ATOM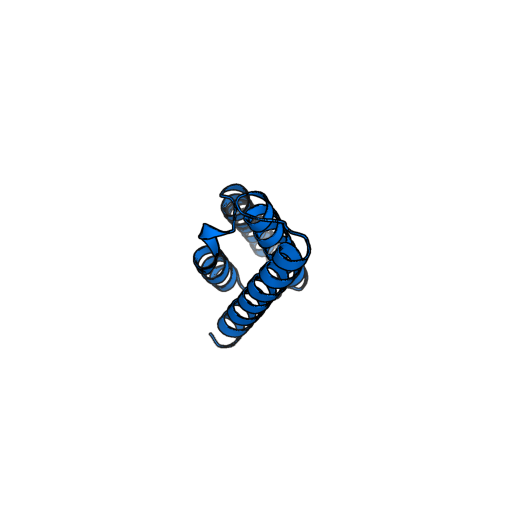 667 N N . HIS A 1 79 ? -12.732 11.292 4.319 1.00 61.00 79 HIS A N 1
ATOM 668 C CA . HIS A 1 79 ? -14.082 11.696 3.914 1.00 61.00 79 HIS A CA 1
ATOM 669 C C . HIS A 1 79 ? -15.116 10.566 4.055 1.00 61.00 79 HIS A C 1
ATOM 671 O O . HIS A 1 79 ? -16.228 10.817 4.513 1.00 61.00 79 HIS A O 1
ATOM 677 N N . ASN A 1 80 ? -14.751 9.324 3.708 1.00 56.22 80 ASN A N 1
ATOM 678 C CA . ASN A 1 80 ? -15.603 8.140 3.904 1.00 56.22 80 ASN A CA 1
ATOM 679 C C . ASN A 1 80 ? -15.757 7.760 5.388 1.00 56.22 80 ASN A C 1
ATOM 681 O O . ASN A 1 80 ? -16.659 7.013 5.753 1.00 56.22 80 ASN A O 1
ATOM 685 N N . LEU A 1 81 ? -14.873 8.255 6.258 1.00 51.00 81 LEU A N 1
ATOM 686 C CA . LEU A 1 81 ? -14.970 8.054 7.703 1.00 51.00 81 LEU A CA 1
ATOM 687 C C . LEU A 1 81 ? -16.004 8.969 8.364 1.00 51.00 81 LEU A C 1
ATOM 689 O O . LEU A 1 81 ? -16.630 8.541 9.328 1.00 51.00 81 LEU A O 1
ATOM 693 N N . ASP A 1 82 ? -16.195 10.186 7.853 1.00 48.19 82 ASP A N 1
ATOM 694 C CA . ASP A 1 82 ? -17.188 11.117 8.398 1.00 48.19 82 ASP A CA 1
ATOM 695 C C . ASP A 1 82 ? -18.622 10.737 7.967 1.00 48.19 82 ASP A C 1
ATOM 697 O O . ASP A 1 82 ? -19.570 11.001 8.701 1.00 48.19 82 ASP A O 1
ATOM 701 N N . SER A 1 83 ? -18.796 10.032 6.840 1.00 48.97 83 SER A N 1
ATOM 702 C CA .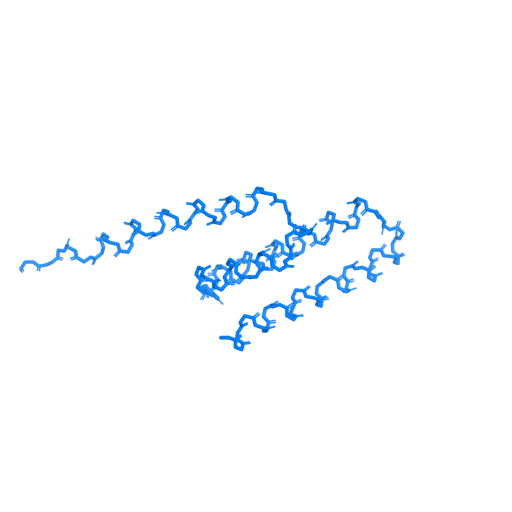 SER A 1 83 ? -20.110 9.531 6.399 1.00 48.97 83 SER A CA 1
ATOM 703 C C . SER A 1 83 ? -20.570 8.251 7.109 1.00 48.97 83 SER A C 1
ATOM 705 O O . SER A 1 83 ? -21.767 7.986 7.171 1.00 48.97 83 SER A O 1
ATOM 707 N N . ILE A 1 84 ? -19.653 7.450 7.665 1.00 45.19 84 ILE A N 1
ATOM 708 C CA . ILE A 1 84 ? -19.992 6.227 8.418 1.00 45.19 84 ILE A CA 1
ATOM 709 C C . ILE A 1 84 ? -20.496 6.554 9.828 1.00 45.19 84 ILE A C 1
ATOM 711 O O . ILE A 1 84 ? -21.373 5.855 10.335 1.00 45.19 84 ILE A O 1
ATOM 715 N N . THR A 1 85 ? -20.010 7.637 10.443 1.00 45.88 85 THR A N 1
ATOM 716 C CA . THR A 1 85 ? -20.537 8.124 11.729 1.00 45.88 85 THR A CA 1
ATOM 717 C C . THR A 1 85 ? -22.021 8.499 11.665 1.00 45.88 85 THR A C 1
ATOM 719 O O . THR A 1 85 ? -22.725 8.293 12.649 1.00 45.88 85 THR A O 1
ATOM 722 N N . ASP A 1 86 ? -22.529 8.927 10.505 1.00 41.31 86 ASP A N 1
ATOM 723 C CA . ASP A 1 86 ? -23.959 9.223 10.313 1.00 41.31 86 ASP A CA 1
ATOM 724 C C . ASP A 1 86 ? -24.833 7.952 10.189 1.00 41.31 86 ASP A C 1
ATOM 726 O O . ASP A 1 86 ? -26.049 7.990 10.402 1.00 41.31 86 ASP A O 1
ATOM 730 N N . VAL A 1 87 ? -24.231 6.799 9.868 1.00 44.88 87 VAL A N 1
ATOM 731 C CA . VAL A 1 87 ? -24.951 5.521 9.719 1.00 44.88 87 VAL A CA 1
ATOM 732 C C . VAL A 1 87 ? -25.080 4.787 11.058 1.00 44.88 87 VAL A C 1
ATOM 734 O O . VAL A 1 87 ? -26.101 4.155 11.305 1.00 44.88 87 VAL A O 1
ATOM 737 N N . GLU A 1 88 ? -24.107 4.909 11.966 1.00 42.97 88 GLU A N 1
ATOM 738 C CA . GLU A 1 88 ? -24.204 4.285 13.299 1.00 42.97 88 GLU A CA 1
ATOM 739 C C . GLU A 1 88 ? -25.094 5.078 14.283 1.00 42.97 88 GLU A C 1
ATOM 741 O O . GLU A 1 88 ? -25.645 4.491 15.215 1.00 42.97 88 GLU A O 1
ATOM 746 N N . GLU A 1 89 ? -25.313 6.384 14.072 1.00 42.97 89 GLU A N 1
ATOM 747 C CA . GLU A 1 89 ? -26.251 7.182 14.889 1.00 42.97 89 GLU A CA 1
ATOM 748 C C . GLU A 1 89 ? -27.731 6.994 14.504 1.00 42.97 89 GLU A C 1
ATOM 750 O O . GLU A 1 89 ? -28.622 7.281 15.310 1.00 42.97 89 GLU A O 1
ATOM 755 N N . SER A 1 90 ? -28.018 6.485 13.302 1.00 45.84 90 SER A N 1
ATOM 756 C CA . SER A 1 90 ? -29.390 6.321 12.801 1.00 45.84 90 SER A CA 1
ATOM 757 C C . SER A 1 90 ? -30.036 4.968 13.142 1.00 45.84 90 SER A C 1
ATOM 759 O O . SER A 1 90 ? -31.241 4.821 12.961 1.00 45.84 90 SER A O 1
ATOM 761 N N . GLU A 1 91 ? -29.296 4.014 13.723 1.00 45.69 91 GLU A N 1
ATOM 762 C CA . GLU A 1 91 ? -29.803 2.666 14.055 1.00 45.69 91 GLU A CA 1
ATOM 763 C C . GLU A 1 91 ? -30.296 2.495 15.514 1.00 45.69 91 GLU A C 1
ATOM 765 O O . GLU A 1 91 ? -30.702 1.404 15.906 1.00 45.69 91 GLU A O 1
ATOM 770 N N . TYR A 1 92 ? -30.332 3.564 16.327 1.00 47.72 92 TYR A N 1
ATOM 771 C CA . TYR A 1 92 ? -30.821 3.529 17.725 1.00 47.72 92 TYR A CA 1
ATOM 772 C C . TYR A 1 92 ? -32.018 4.446 18.011 1.00 47.72 92 TYR A C 1
ATOM 774 O O . TYR A 1 92 ? -32.228 4.886 19.146 1.00 47.72 92 TYR A O 1
ATOM 782 N N . LYS A 1 93 ? -32.839 4.738 17.002 1.00 53.06 93 LYS A N 1
ATOM 783 C CA . LYS A 1 93 ? -34.149 5.362 17.215 1.00 53.06 93 LYS A CA 1
ATOM 784 C C . LYS A 1 93 ? -35.197 4.700 16.345 1.00 53.06 93 LYS A C 1
ATOM 786 O O . LYS A 1 93 ? -35.474 5.185 15.262 1.00 53.06 93 LYS A O 1
ATOM 791 N N . GLU A 1 94 ? -35.759 3.616 16.856 1.00 49.47 94 GLU A N 1
ATOM 792 C CA . GLU A 1 94 ? -37.197 3.331 16.865 1.00 49.47 94 GLU A CA 1
ATOM 793 C C . GLU A 1 94 ? -37.385 1.897 17.357 1.00 49.47 94 GLU A C 1
ATOM 795 O O . GLU A 1 94 ? -37.167 0.940 16.631 1.00 49.47 94 GLU A O 1
ATOM 800 N N . ASP A 1 95 ? -37.753 1.758 18.625 1.00 42.75 95 ASP A N 1
ATOM 801 C CA . ASP A 1 95 ? -38.961 1.010 18.952 1.00 42.75 95 ASP A CA 1
ATOM 802 C C . ASP A 1 95 ? -39.515 1.593 20.257 1.00 42.75 95 ASP A C 1
ATOM 804 O O . ASP A 1 95 ? -38.814 1.714 21.266 1.00 42.75 95 ASP A O 1
ATOM 808 N N . SER A 1 96 ? -40.746 2.095 20.141 1.00 44.81 96 SER A N 1
ATOM 809 C CA . SER A 1 96 ? -41.546 2.723 21.200 1.00 44.81 96 SER A CA 1
ATOM 810 C C . SER A 1 96 ? -42.151 1.693 22.146 1.00 44.81 96 SER A C 1
ATOM 812 O O . SER A 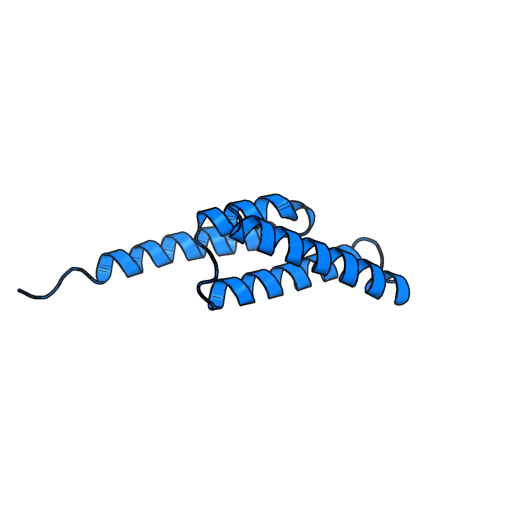1 96 ? -42.407 0.555 21.696 1.00 44.81 96 SER A O 1
#

Secondary structure (DSSP, 8-state):
-HHHHHHHHHHHHHHHHHHHHHHHTT--THHHHHHHHHHHHHHHHHHHHTT-S-HHHHHHHHHHTTTTS-HHHHHHHHHHHHHHHHHHSTTS----

pLDDT: mean 78.68, std 17.27, range [41.31, 97.69]